Protein AF-A0A6M3M5X4-F1 (afdb_monomer_lite)

Radius of gyration: 23.19 Å; chains: 1; bounding box: 41×32×64 Å

Secondary structure (DSSP, 8-state):
--HHHHHHHHHT-GGGTT---PEETTEEEEESSHHHHHHHHHHHHHHS-----PPPPSEEEEE-GGGT--EEEE-HHHHHH---TT-EEEEE--HHHHHHTTPPPP-

Sequence (107 aa):
MSSDKMREEFENSPRFKGMDFARAPGHPDYYESPYANGAWDGWKASRESLVIELPEPYAVVGDYAACGGGRSVWDVEYAAKITDRMCEKIAVYDRACLEAAGVKVAQ

Organism: NCBI:txid1070528

pLDDT: mean 88.85, std 8.03, range [48.91, 96.75]

InterPro domains:
  IPR058601 Phage PhiTE, phiTE_015-like [PF26207] (6-105)

Structure (mmCIF, N/CA/C/O backbone):
data_AF-A0A6M3M5X4-F1
#
_entry.id   AF-A0A6M3M5X4-F1
#
loop_
_atom_site.group_PDB
_atom_site.id
_atom_site.type_symbol
_atom_site.label_atom_id
_atom_site.label_alt_id
_atom_site.label_comp_id
_atom_site.label_asym_id
_atom_site.label_entity_id
_atom_site.label_seq_id
_atom_site.pdbx_PDB_ins_code
_atom_site.Cartn_x
_atom_site.Cartn_y
_atom_site.Cartn_z
_atom_site.occupancy
_atom_site.B_iso_or_equiv
_atom_site.auth_seq_id
_atom_site.auth_comp_id
_atom_site.auth_asym_id
_atom_site.auth_atom_id
_atom_site.pdbx_PDB_model_num
ATOM 1 N N . MET A 1 1 ? -4.206 2.648 -15.182 1.00 48.91 1 MET A N 1
ATOM 2 C CA . MET A 1 1 ? -3.419 3.548 -16.058 1.00 48.91 1 MET A CA 1
ATOM 3 C C . MET A 1 1 ? -3.302 2.875 -17.416 1.00 48.91 1 MET A C 1
ATOM 5 O O . MET A 1 1 ? -3.128 1.665 -17.421 1.00 48.91 1 MET A O 1
ATOM 9 N N . SER A 1 2 ? -3.442 3.597 -18.534 1.00 60.28 2 SER A N 1
ATOM 10 C CA . SER A 1 2 ? -3.144 3.005 -19.851 1.00 60.28 2 SER A CA 1
ATOM 11 C C . SER A 1 2 ? -1.687 2.522 -19.867 1.00 60.28 2 SER A C 1
ATOM 13 O O . SER A 1 2 ? -0.829 3.219 -19.317 1.00 60.28 2 SER A O 1
ATOM 15 N N . SER A 1 3 ? -1.423 1.355 -20.465 1.00 66.06 3 SER A N 1
ATOM 16 C CA . SER A 1 3 ? -0.079 0.775 -20.662 1.00 66.06 3 SER A CA 1
ATOM 17 C C . SER A 1 3 ? 0.934 1.832 -21.121 1.00 66.06 3 SER A C 1
ATOM 19 O O . SER A 1 3 ? 2.041 1.920 -20.588 1.00 66.06 3 SER A O 1
ATOM 21 N N . ASP A 1 4 ? 0.500 2.707 -22.026 1.00 79.25 4 ASP A N 1
ATOM 22 C CA . ASP A 1 4 ? 1.347 3.709 -22.673 1.00 79.25 4 ASP A CA 1
ATOM 23 C C . ASP A 1 4 ? 1.830 4.787 -21.702 1.00 79.25 4 ASP A C 1
ATOM 25 O O . ASP A 1 4 ? 2.986 5.194 -21.753 1.00 79.25 4 ASP A O 1
ATOM 29 N N . LYS A 1 5 ? 0.993 5.178 -20.734 1.00 84.94 5 LYS A N 1
ATOM 30 C CA . LYS A 1 5 ? 1.369 6.176 -19.724 1.00 84.94 5 LYS A CA 1
ATOM 31 C C . LYS A 1 5 ? 2.390 5.619 -18.729 1.00 84.94 5 LYS A C 1
ATOM 33 O O . LYS A 1 5 ? 3.333 6.301 -18.348 1.00 84.94 5 LYS A O 1
ATOM 38 N N . MET A 1 6 ? 2.227 4.362 -18.310 1.00 87.94 6 MET A N 1
ATOM 39 C CA . MET A 1 6 ? 3.185 3.709 -17.405 1.00 87.94 6 MET A CA 1
ATOM 40 C C . MET A 1 6 ? 4.560 3.544 -18.065 1.00 87.94 6 MET A C 1
ATOM 42 O O . MET A 1 6 ? 5.594 3.639 -17.400 1.00 87.94 6 MET A O 1
ATOM 46 N N . ARG A 1 7 ? 4.546 3.286 -19.371 1.00 90.62 7 ARG A N 1
ATOM 47 C CA . ARG A 1 7 ? 5.720 3.115 -20.218 1.00 90.62 7 ARG A CA 1
ATOM 48 C C . ARG A 1 7 ? 6.436 4.439 -20.475 1.00 90.62 7 ARG A C 1
ATOM 50 O O . ARG A 1 7 ? 7.646 4.503 -20.307 1.00 90.62 7 ARG A O 1
ATOM 57 N N . GLU A 1 8 ? 5.698 5.510 -20.742 1.00 92.06 8 GLU A N 1
ATOM 58 C CA . GLU A 1 8 ? 6.247 6.867 -20.826 1.00 92.06 8 GLU A CA 1
ATOM 59 C C . GLU A 1 8 ? 6.932 7.296 -19.514 1.00 92.06 8 GLU A C 1
ATOM 61 O O . GLU A 1 8 ? 8.032 7.850 -19.527 1.00 92.06 8 GLU A O 1
ATOM 66 N N . GLU A 1 9 ? 6.329 7.001 -18.357 1.00 92.69 9 GLU A N 1
ATOM 67 C CA . GLU A 1 9 ? 6.939 7.292 -17.051 1.00 92.69 9 GLU A CA 1
ATOM 68 C C . GLU A 1 9 ? 8.220 6.480 -16.798 1.00 92.69 9 GLU A C 1
ATOM 70 O O . GLU A 1 9 ? 9.137 6.965 -16.133 1.00 92.69 9 GLU A O 1
ATOM 75 N N . PHE A 1 10 ? 8.284 5.244 -17.302 1.00 93.25 10 PHE A N 1
ATOM 76 C CA . PHE A 1 10 ? 9.484 4.411 -17.231 1.00 93.25 10 PHE A CA 1
ATOM 77 C C . PHE A 1 10 ? 10.631 5.020 -18.042 1.00 93.25 10 PHE A C 1
ATOM 79 O O . PHE A 1 10 ? 11.725 5.196 -17.510 1.00 93.25 10 PHE A O 1
ATOM 86 N N . GLU A 1 11 ? 10.366 5.39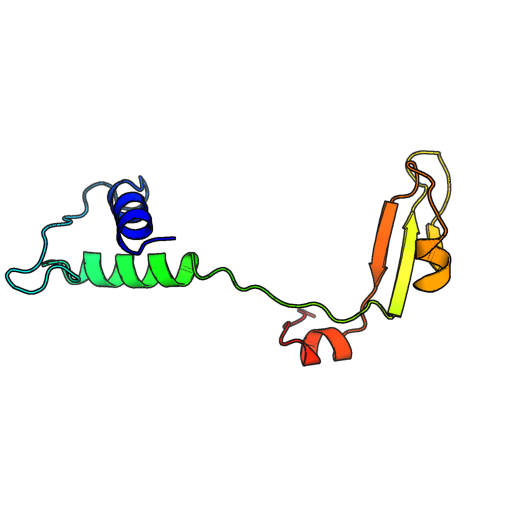2 -19.293 1.00 93.38 11 GLU A N 1
ATOM 87 C CA . GLU A 1 11 ? 11.374 5.914 -20.227 1.00 93.38 11 GLU A CA 1
ATOM 88 C C . GLU A 1 11 ? 11.917 7.281 -19.809 1.00 93.38 11 GLU A C 1
ATOM 90 O O . GLU A 1 11 ? 13.099 7.570 -19.986 1.00 93.38 11 GLU A O 1
ATOM 95 N N . ASN A 1 12 ? 11.075 8.107 -19.188 1.00 93.94 12 ASN A N 1
ATOM 96 C CA . ASN A 1 12 ? 11.471 9.419 -18.677 1.00 93.94 12 ASN A CA 1
ATOM 97 C C . ASN A 1 12 ? 12.039 9.375 -17.248 1.00 93.94 12 ASN A C 1
ATOM 99 O O . ASN A 1 12 ? 12.400 10.411 -16.683 1.00 93.94 12 ASN A O 1
ATOM 103 N N . SER A 1 13 ? 12.120 8.195 -16.628 1.00 92.38 13 SER A N 1
ATOM 104 C CA . SER A 1 13 ? 12.602 8.062 -15.257 1.00 92.38 13 SER A CA 1
ATOM 105 C C . SER A 1 13 ? 14.102 8.373 -15.161 1.00 92.38 13 SER A C 1
ATOM 107 O O . SER A 1 13 ? 14.916 7.740 -15.840 1.00 92.38 13 SER A O 1
ATOM 109 N N . PRO A 1 14 ? 14.534 9.247 -14.232 1.00 92.94 14 PRO A N 1
ATOM 110 C CA . PRO A 1 14 ? 15.956 9.528 -14.026 1.00 92.94 14 PRO A CA 1
ATOM 111 C C . PRO A 1 14 ? 16.746 8.299 -13.544 1.00 92.94 14 PRO A C 1
ATOM 113 O O . PRO A 1 14 ? 17.972 8.295 -13.631 1.00 92.94 14 PRO A O 1
ATOM 116 N N . ARG A 1 15 ? 16.063 7.248 -13.059 1.00 88.56 15 ARG A N 1
ATOM 117 C CA . ARG A 1 15 ? 16.681 5.986 -12.616 1.00 88.56 15 ARG A CA 1
ATOM 118 C C . ARG A 1 15 ? 17.302 5.185 -13.760 1.00 88.56 15 ARG A C 1
ATOM 120 O O . ARG A 1 15 ? 18.218 4.412 -13.511 1.00 88.56 15 ARG A O 1
ATOM 127 N N . PHE A 1 16 ? 16.818 5.374 -14.986 1.00 91.19 16 PHE A N 1
ATOM 128 C CA . PHE A 1 16 ? 17.261 4.636 -16.173 1.00 91.19 16 PHE A CA 1
ATOM 129 C C . PHE A 1 16 ? 17.966 5.553 -17.183 1.00 91.19 16 PHE A C 1
ATOM 131 O O . PHE A 1 16 ? 18.000 5.280 -18.380 1.00 91.19 16 PHE A O 1
ATOM 138 N N . LYS A 1 17 ? 18.539 6.667 -16.707 1.00 88.75 17 LYS A N 1
ATOM 139 C CA . LYS A 1 17 ? 19.229 7.645 -17.553 1.00 88.75 17 LYS A CA 1
ATOM 140 C C . LYS A 1 17 ? 20.354 6.983 -18.358 1.00 88.75 17 LYS A C 1
ATOM 142 O O . LYS A 1 17 ? 21.237 6.350 -17.787 1.00 88.75 17 LYS A O 1
ATOM 147 N N . GLY A 1 18 ? 20.349 7.202 -19.673 1.00 88.38 18 GLY A N 1
ATOM 148 C CA . GLY A 1 18 ? 21.346 6.646 -20.595 1.00 88.38 18 GLY A CA 1
ATOM 149 C C . GLY A 1 18 ? 21.041 5.224 -21.074 1.00 88.38 18 GLY A C 1
ATOM 150 O O . GLY A 1 18 ? 21.846 4.658 -21.808 1.00 88.38 18 GLY A O 1
ATOM 151 N N . MET A 1 19 ? 19.901 4.652 -20.680 1.00 91.62 19 MET A N 1
ATOM 152 C CA . MET A 1 19 ? 19.388 3.414 -21.256 1.00 91.62 19 MET A CA 1
ATOM 153 C C . MET A 1 19 ? 18.842 3.666 -22.665 1.00 91.62 19 MET A C 1
ATOM 155 O O . MET A 1 19 ? 18.238 4.706 -22.926 1.00 91.62 19 MET A O 1
ATOM 159 N N . ASP A 1 20 ? 19.056 2.705 -23.561 1.00 91.44 20 ASP A N 1
ATOM 160 C CA . ASP A 1 20 ? 18.456 2.714 -24.891 1.00 91.44 20 ASP A CA 1
ATOM 161 C C . ASP A 1 20 ? 17.042 2.120 -24.838 1.00 91.44 20 ASP A C 1
ATOM 163 O O . ASP A 1 20 ? 16.850 0.971 -24.428 1.00 91.44 20 ASP A O 1
ATOM 167 N N . PHE A 1 21 ? 16.065 2.924 -25.251 1.00 92.94 21 PHE A N 1
ATOM 168 C CA . PHE A 1 21 ? 14.648 2.576 -25.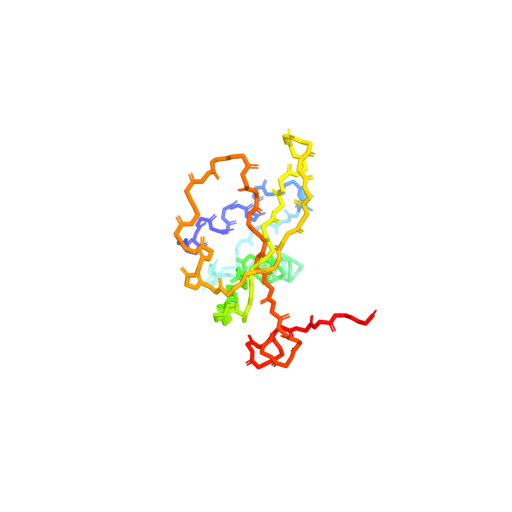297 1.00 92.94 21 PHE A CA 1
ATOM 169 C C . PHE A 1 21 ? 14.146 2.326 -26.730 1.00 92.94 21 PHE A C 1
ATOM 171 O O . PHE A 1 21 ? 12.938 2.365 -26.973 1.00 92.94 21 PHE A O 1
ATOM 178 N N . ALA A 1 22 ? 15.044 2.046 -27.684 1.00 93.50 22 ALA A N 1
ATOM 179 C CA . ALA A 1 22 ? 14.672 1.628 -29.032 1.00 93.50 22 ALA A CA 1
ATOM 180 C C . ALA A 1 22 ? 13.712 0.424 -29.010 1.00 93.50 22 ALA A C 1
ATOM 182 O O . ALA A 1 22 ? 13.899 -0.550 -28.271 1.00 93.50 22 ALA A O 1
ATOM 183 N N . ARG A 1 23 ? 12.650 0.506 -29.819 1.00 91.38 23 ARG A N 1
ATOM 184 C CA . ARG A 1 23 ? 11.606 -0.521 -29.930 1.00 91.38 23 ARG A CA 1
ATOM 185 C C . ARG A 1 23 ? 12.005 -1.604 -30.909 1.00 91.38 23 ARG A C 1
ATOM 187 O O . ARG A 1 23 ? 12.483 -1.294 -31.993 1.00 91.38 23 ARG A O 1
ATOM 194 N N . ALA A 1 24 ? 11.723 -2.854 -30.554 1.00 90.50 24 ALA A N 1
ATOM 195 C CA . ALA A 1 24 ? 11.983 -3.975 -31.439 1.00 90.50 24 ALA A CA 1
ATOM 196 C C . ALA A 1 24 ? 11.140 -3.861 -32.729 1.00 90.50 24 ALA A C 1
ATOM 198 O O . ALA A 1 24 ? 9.914 -3.686 -32.652 1.00 90.50 24 ALA A O 1
ATOM 199 N N . PRO A 1 25 ? 11.750 -3.990 -33.922 1.00 90.12 25 PRO A N 1
ATOM 200 C CA . PRO A 1 25 ? 11.018 -3.981 -35.182 1.00 90.12 25 PRO A CA 1
ATOM 201 C C . PRO A 1 25 ? 9.959 -5.088 -35.208 1.00 90.12 25 PRO A C 1
ATOM 203 O O . PRO A 1 25 ? 10.256 -6.254 -34.962 1.00 90.12 25 PRO A O 1
ATOM 206 N N . GLY A 1 26 ? 8.706 -4.725 -35.487 1.00 88.94 26 GLY A N 1
ATOM 207 C CA . GLY A 1 26 ? 7.580 -5.669 -35.520 1.00 88.94 26 GLY A CA 1
ATOM 208 C C . GLY A 1 26 ? 7.039 -6.098 -34.148 1.00 88.94 26 GLY A C 1
ATOM 209 O O . GLY A 1 26 ? 6.023 -6.786 -34.099 1.00 88.94 26 GLY A O 1
ATOM 210 N N . HIS A 1 27 ? 7.654 -5.655 -33.046 1.00 86.94 27 HIS A N 1
ATOM 211 C CA . HIS A 1 27 ? 7.269 -6.004 -31.677 1.00 86.94 27 HIS A CA 1
ATOM 212 C C . HIS A 1 27 ? 7.304 -4.765 -30.759 1.00 86.94 27 HIS A C 1
ATOM 214 O O . HIS A 1 27 ? 8.157 -4.675 -29.876 1.00 86.94 27 HIS A O 1
ATOM 220 N N . PRO A 1 28 ? 6.379 -3.799 -30.936 1.00 84.50 28 PRO A N 1
ATOM 221 C CA . PRO A 1 28 ? 6.423 -2.497 -30.254 1.00 84.50 28 PRO A CA 1
ATOM 222 C C . PRO A 1 28 ? 6.330 -2.585 -28.721 1.00 84.50 28 PRO A C 1
ATOM 224 O O . PRO A 1 28 ? 6.795 -1.687 -28.016 1.00 84.50 28 PRO A O 1
ATOM 227 N N . ASP A 1 29 ? 5.790 -3.682 -28.188 1.00 87.44 29 ASP A N 1
ATOM 228 C CA . ASP A 1 29 ? 5.719 -3.928 -26.746 1.00 87.44 29 ASP A CA 1
ATOM 229 C C . ASP A 1 29 ? 7.082 -4.210 -26.099 1.00 87.44 29 ASP A C 1
ATOM 231 O O . ASP A 1 29 ? 7.219 -4.078 -24.875 1.00 87.44 29 ASP A O 1
ATOM 235 N N . TYR A 1 30 ? 8.088 -4.542 -26.909 1.00 90.69 30 TYR A N 1
ATOM 236 C CA . TYR A 1 30 ? 9.427 -4.910 -26.476 1.00 90.69 30 TYR A CA 1
ATOM 237 C C . TYR A 1 30 ? 10.462 -3.875 -26.912 1.00 90.69 30 TYR A C 1
ATOM 239 O O . TYR A 1 30 ? 10.336 -3.196 -27.935 1.00 90.69 30 TYR A O 1
ATOM 247 N N . TYR A 1 31 ? 11.513 -3.773 -26.113 1.00 94.44 31 TYR A N 1
ATOM 248 C CA . TYR A 1 31 ? 12.721 -3.040 -26.456 1.00 94.44 31 TYR A CA 1
ATOM 249 C C . TYR A 1 31 ? 13.688 -3.941 -27.228 1.00 94.44 31 TYR A C 1
ATOM 251 O O . TYR A 1 31 ? 13.690 -5.159 -27.033 1.00 94.44 31 TYR A O 1
ATOM 259 N N . GLU A 1 32 ? 14.537 -3.353 -28.069 1.00 94.38 32 GLU A N 1
ATOM 260 C CA . GLU A 1 32 ? 15.642 -4.080 -28.713 1.00 94.38 32 GLU A CA 1
ATOM 261 C C . GLU A 1 32 ? 16.648 -4.586 -27.675 1.00 94.38 32 GLU A C 1
ATOM 263 O O . GLU A 1 32 ? 17.159 -5.701 -27.770 1.00 94.38 32 GLU A O 1
ATOM 268 N N . SER A 1 33 ? 16.899 -3.776 -26.644 1.00 92.81 33 SER A N 1
ATOM 269 C CA . SER A 1 33 ? 17.811 -4.112 -25.558 1.00 92.81 33 SER A CA 1
ATOM 270 C C . SER A 1 33 ? 17.161 -5.076 -24.553 1.00 92.81 33 SER A C 1
ATOM 272 O O . SER A 1 33 ? 16.171 -4.718 -23.903 1.00 92.81 33 SER A O 1
ATOM 274 N N . PRO A 1 34 ? 17.747 -6.267 -24.308 1.00 91.12 34 PRO A N 1
ATOM 275 C CA . PRO A 1 34 ? 17.294 -7.163 -23.242 1.00 91.12 34 PRO A CA 1
ATOM 276 C C . PRO A 1 34 ? 17.346 -6.514 -21.851 1.00 91.12 34 PRO A C 1
ATOM 278 O O . PRO A 1 34 ? 16.498 -6.797 -21.006 1.00 91.12 34 PRO A O 1
ATOM 281 N N . TYR A 1 35 ? 18.298 -5.601 -21.621 1.00 91.06 35 TYR A N 1
ATOM 282 C CA . TYR A 1 35 ? 18.410 -4.858 -20.363 1.00 91.06 35 TYR A CA 1
ATOM 283 C C . TYR A 1 35 ? 17.219 -3.919 -20.144 1.00 91.06 35 TYR A C 1
ATOM 285 O O . TYR A 1 35 ? 16.701 -3.845 -19.030 1.00 91.06 35 TYR A O 1
ATOM 293 N N . ALA A 1 36 ? 16.755 -3.242 -21.200 1.00 94.25 36 ALA A N 1
ATOM 294 C CA . ALA A 1 36 ? 15.582 -2.375 -21.124 1.00 94.25 36 ALA A CA 1
ATOM 295 C C . ALA A 1 36 ? 14.298 -3.178 -20.868 1.00 94.25 36 ALA A C 1
ATOM 297 O O . ALA A 1 36 ? 13.468 -2.756 -20.065 1.00 94.25 36 ALA A O 1
ATOM 298 N N . ASN A 1 37 ? 14.170 -4.372 -21.460 1.00 94.75 37 ASN A N 1
ATOM 299 C CA . ASN A 1 37 ? 13.057 -5.282 -21.167 1.00 94.75 37 ASN A CA 1
ATOM 300 C C . ASN A 1 37 ? 13.050 -5.735 -19.696 1.00 94.75 37 ASN A C 1
ATOM 302 O O . ASN A 1 37 ? 12.018 -5.637 -19.039 1.00 94.75 37 ASN A O 1
ATOM 306 N N . GLY A 1 38 ? 14.199 -6.139 -19.143 1.00 93.75 38 GLY A N 1
ATOM 307 C CA . GLY A 1 38 ? 14.286 -6.524 -17.729 1.00 93.75 38 GLY A CA 1
ATOM 308 C C . GLY A 1 38 ? 13.982 -5.368 -16.767 1.00 93.75 38 GLY A C 1
ATOM 309 O O . GLY A 1 38 ? 13.262 -5.541 -15.783 1.00 93.75 38 GLY A O 1
ATOM 310 N N . ALA A 1 39 ? 14.481 -4.164 -17.064 1.00 94.06 39 ALA A N 1
ATOM 311 C CA . ALA A 1 39 ? 14.172 -2.966 -16.285 1.00 94.06 39 ALA A CA 1
ATOM 312 C C . ALA A 1 39 ? 12.684 -2.587 -16.373 1.00 94.06 39 ALA A C 1
ATOM 314 O O . ALA A 1 39 ? 12.094 -2.186 -15.369 1.00 94.06 39 ALA A O 1
ATOM 315 N N . TRP A 1 40 ? 12.065 -2.765 -17.542 1.00 93.81 40 TRP A N 1
ATOM 316 C CA . TRP A 1 40 ? 10.634 -2.561 -17.747 1.00 93.81 40 TRP A CA 1
ATOM 317 C C . TRP A 1 40 ? 9.787 -3.557 -16.951 1.00 93.81 40 TRP A C 1
ATOM 319 O O . TRP A 1 40 ? 8.811 -3.159 -16.315 1.00 93.81 40 TRP A O 1
ATOM 329 N N . ASP A 1 41 ? 10.174 -4.831 -16.917 1.00 92.44 41 ASP A N 1
ATOM 330 C CA . ASP A 1 41 ? 9.497 -5.847 -16.108 1.00 92.44 41 ASP A CA 1
ATOM 331 C C . ASP A 1 41 ? 9.581 -5.534 -14.611 1.00 92.44 41 ASP A C 1
ATOM 333 O O . ASP A 1 41 ? 8.560 -5.546 -13.920 1.00 92.44 41 ASP A O 1
ATOM 337 N N . GLY A 1 42 ? 10.763 -5.148 -14.122 1.00 90.12 42 GLY A N 1
ATOM 338 C CA . GLY A 1 42 ? 10.934 -4.697 -12.740 1.00 90.12 42 GLY A CA 1
ATOM 339 C C . GLY A 1 42 ? 10.142 -3.425 -12.423 1.00 90.12 42 GLY A C 1
ATOM 340 O O . GLY A 1 42 ? 9.559 -3.306 -11.345 1.00 90.12 42 GLY A O 1
ATOM 341 N N . TRP A 1 43 ? 10.069 -2.481 -13.364 1.00 90.94 43 TRP A N 1
ATOM 342 C CA . TRP A 1 43 ? 9.278 -1.262 -13.211 1.00 90.94 43 TRP A CA 1
ATOM 343 C C . TRP A 1 43 ? 7.783 -1.555 -13.106 1.00 90.94 43 TRP A C 1
ATOM 345 O O . TRP A 1 43 ? 7.139 -1.043 -12.188 1.00 90.94 43 TRP A O 1
ATOM 355 N N . LYS A 1 44 ? 7.248 -2.407 -13.992 1.00 89.62 44 LYS A N 1
ATOM 356 C CA . LYS A 1 44 ? 5.859 -2.878 -13.921 1.00 89.62 44 LYS A CA 1
ATOM 357 C C . LYS A 1 44 ? 5.583 -3.525 -12.567 1.00 89.62 44 LYS A C 1
ATOM 359 O O . LYS A 1 44 ? 4.701 -3.054 -11.860 1.00 89.62 44 LYS A O 1
ATOM 364 N N . ALA A 1 45 ? 6.399 -4.501 -12.162 1.00 86.94 45 ALA A N 1
ATOM 365 C CA . ALA A 1 45 ? 6.245 -5.195 -10.883 1.00 86.94 45 ALA A CA 1
ATOM 366 C C . ALA A 1 45 ? 6.302 -4.237 -9.679 1.00 86.94 45 ALA A C 1
ATOM 368 O O . ALA A 1 45 ? 5.543 -4.379 -8.729 1.00 86.94 45 ALA A O 1
ATOM 369 N N . SER A 1 46 ? 7.156 -3.208 -9.724 1.00 83.88 46 SER A N 1
ATOM 370 C CA . SER A 1 46 ? 7.251 -2.211 -8.646 1.00 83.88 46 SER A CA 1
ATOM 371 C C . SER A 1 46 ? 6.015 -1.313 -8.512 1.00 83.88 46 SER A C 1
ATOM 373 O O . SER A 1 46 ? 5.812 -0.689 -7.472 1.00 83.88 46 SER A O 1
ATOM 375 N N . ARG A 1 47 ? 5.223 -1.202 -9.583 1.00 81.25 47 ARG A N 1
ATOM 376 C CA . ARG A 1 47 ? 4.049 -0.327 -9.689 1.00 81.25 47 ARG A CA 1
ATOM 377 C C . ARG A 1 47 ? 2.735 -1.085 -9.739 1.00 81.25 47 ARG A C 1
ATOM 379 O O . ARG A 1 47 ? 1.680 -0.451 -9.760 1.00 81.25 47 ARG A O 1
ATOM 386 N N . GLU A 1 48 ? 2.784 -2.408 -9.718 1.00 80.62 48 GLU A N 1
ATOM 387 C CA . GLU A 1 48 ? 1.661 -3.205 -9.261 1.00 80.62 48 GLU A CA 1
ATOM 388 C C . GLU A 1 48 ? 1.442 -2.852 -7.788 1.00 80.62 48 GLU A C 1
ATOM 390 O O . GLU A 1 48 ? 2.142 -3.309 -6.887 1.00 80.62 48 GLU A O 1
ATOM 395 N N . SER A 1 49 ? 0.512 -1.927 -7.546 1.00 66.06 49 SER A N 1
ATOM 396 C CA . SER A 1 49 ? 0.093 -1.583 -6.198 1.00 66.06 49 SER A CA 1
ATOM 397 C C . SER A 1 49 ? -0.516 -2.831 -5.575 1.00 66.06 49 SER A C 1
ATOM 399 O O . SER A 1 49 ? -1.604 -3.251 -5.978 1.00 66.06 49 SER A O 1
ATOM 401 N N . LEU A 1 50 ? 0.170 -3.414 -4.595 1.00 68.44 50 LEU A N 1
ATOM 402 C CA . LEU A 1 50 ? -0.451 -4.399 -3.730 1.00 68.44 50 LEU A CA 1
ATOM 403 C C . LEU A 1 50 ? -1.516 -3.669 -2.907 1.00 68.44 50 LEU A C 1
ATOM 405 O O . LEU A 1 50 ? -1.200 -2.930 -1.975 1.00 68.44 50 LEU A O 1
ATOM 409 N N . VAL A 1 51 ? -2.776 -3.845 -3.288 1.00 75.06 51 VAL A N 1
ATOM 410 C CA . VAL A 1 51 ? -3.912 -3.452 -2.459 1.00 75.06 51 VAL A CA 1
ATOM 411 C C . VAL A 1 51 ? -4.224 -4.644 -1.569 1.00 75.06 51 VAL A C 1
ATOM 413 O O . VAL A 1 51 ? -4.610 -5.700 -2.064 1.00 75.06 51 VAL A O 1
ATOM 416 N N . ILE A 1 52 ? -4.008 -4.480 -0.266 1.00 76.06 52 ILE A N 1
ATOM 417 C CA . ILE A 1 52 ? -4.466 -5.430 0.746 1.00 76.06 52 ILE A CA 1
ATOM 418 C C . ILE A 1 52 ? -5.765 -4.904 1.347 1.00 76.06 52 ILE A C 1
ATOM 420 O O . ILE A 1 52 ? -5.823 -3.773 1.831 1.00 76.06 52 ILE A O 1
ATOM 424 N N . GLU A 1 53 ? -6.809 -5.722 1.307 1.00 84.06 53 GLU A N 1
ATOM 425 C CA . GLU A 1 53 ? -8.014 -5.473 2.090 1.00 84.06 53 GLU A CA 1
ATOM 426 C C . GLU A 1 53 ? -7.745 -5.955 3.512 1.00 84.06 53 GLU A C 1
ATOM 428 O O . GLU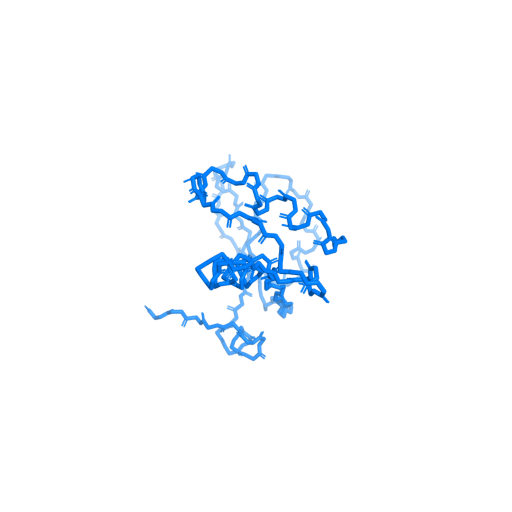 A 1 53 ? -7.510 -7.140 3.749 1.00 84.06 53 GLU A O 1
ATOM 433 N N . LEU A 1 54 ? -7.709 -5.016 4.458 1.00 87.44 54 LEU A N 1
ATOM 434 C CA . LEU A 1 54 ? -7.598 -5.367 5.867 1.00 87.44 54 LEU A CA 1
ATOM 435 C C . LEU A 1 54 ? -8.957 -5.870 6.377 1.00 87.44 54 LEU A C 1
ATOM 437 O O . LEU A 1 54 ? -9.992 -5.354 5.946 1.00 87.44 54 LEU A O 1
ATOM 441 N N . PRO A 1 55 ? -8.969 -6.853 7.294 1.00 89.00 55 PRO A N 1
ATOM 442 C CA . PRO A 1 55 ? -10.197 -7.294 7.946 1.00 89.00 55 PRO A CA 1
ATOM 443 C C . PRO A 1 55 ? -10.783 -6.167 8.808 1.00 89.00 55 PRO A C 1
ATOM 445 O O . PRO A 1 55 ? -10.146 -5.138 9.023 1.00 89.00 55 PRO A O 1
ATOM 448 N N . GLU A 1 56 ? -11.990 -6.355 9.341 1.00 90.75 56 GLU A N 1
ATOM 449 C CA . GLU A 1 56 ? -12.504 -5.441 10.363 1.00 90.75 56 GLU A CA 1
ATOM 450 C C . GLU A 1 56 ? -11.602 -5.508 11.614 1.00 90.75 56 GLU A C 1
ATOM 452 O O . GLU A 1 56 ? -11.232 -6.608 12.040 1.00 90.75 56 GLU A O 1
ATOM 457 N N . PRO A 1 57 ? -11.189 -4.367 12.196 1.00 94.25 57 PRO A N 1
ATOM 458 C CA . PRO A 1 57 ? -10.393 -4.386 13.417 1.00 94.25 57 PRO A CA 1
ATOM 459 C C . PRO A 1 57 ? -11.192 -4.992 14.570 1.00 94.25 57 PRO A C 1
ATOM 461 O O . PRO A 1 57 ? -12.390 -4.766 14.684 1.00 94.25 57 PRO A O 1
ATOM 464 N N . TYR A 1 58 ? -10.535 -5.714 15.476 1.00 92.56 58 TYR A N 1
ATOM 465 C CA . TYR A 1 58 ? -11.231 -6.254 16.652 1.00 92.56 58 TYR A CA 1
ATOM 466 C C . TYR A 1 58 ? -11.401 -5.199 17.757 1.00 92.56 58 TYR A C 1
ATOM 468 O O . TYR A 1 58 ? -12.248 -5.344 18.639 1.00 92.56 58 TYR A O 1
ATOM 476 N N . ALA A 1 59 ? -10.573 -4.150 17.736 1.00 95.38 59 ALA A N 1
ATOM 477 C CA . ALA A 1 59 ? -10.612 -3.042 18.681 1.00 95.38 59 ALA A CA 1
ATOM 478 C C . ALA A 1 59 ? -10.019 -1.768 18.067 1.00 95.38 59 ALA A C 1
ATOM 480 O O . ALA A 1 59 ? -9.349 -1.788 17.033 1.00 95.38 59 ALA A O 1
ATOM 481 N N . VAL A 1 60 ? -10.231 -0.647 18.746 1.00 96.75 60 VAL A N 1
ATOM 482 C CA . VAL A 1 60 ? -9.656 0.651 18.401 1.00 96.75 60 VAL A CA 1
ATOM 483 C C . VAL A 1 60 ? -9.024 1.257 19.646 1.00 96.75 60 VAL A C 1
ATOM 485 O O . VAL A 1 60 ? -9.646 1.314 20.705 1.00 96.75 60 VAL A O 1
ATOM 488 N N . VAL A 1 61 ? -7.790 1.738 19.522 1.00 96.31 61 VAL A N 1
ATOM 489 C CA . VAL A 1 61 ? -7.172 2.591 20.538 1.00 96.31 61 VAL A CA 1
ATOM 490 C C . VAL A 1 61 ? -7.541 4.035 20.232 1.00 96.31 61 VAL A C 1
ATOM 492 O O . VAL A 1 61 ? -7.191 4.553 19.173 1.00 96.31 61 VAL A O 1
ATOM 495 N N . GLY A 1 62 ? -8.242 4.676 21.160 1.00 95.62 62 GLY A N 1
ATOM 496 C CA . GLY A 1 62 ? -8.387 6.124 21.191 1.00 95.62 62 GLY A CA 1
ATOM 497 C C . GLY A 1 62 ? -7.210 6.752 21.925 1.00 95.62 62 GLY A C 1
ATOM 498 O O . GLY A 1 62 ? -7.000 6.460 23.105 1.00 95.62 62 GLY A O 1
ATOM 499 N N . ASP A 1 63 ? -6.455 7.606 21.241 1.00 95.12 63 ASP A N 1
ATOM 500 C CA . ASP A 1 63 ? -5.334 8.356 21.803 1.00 95.12 63 ASP A CA 1
ATOM 501 C C . ASP A 1 63 ? -5.683 9.850 21.888 1.00 95.12 63 ASP A C 1
ATOM 503 O O . ASP A 1 63 ? -5.996 10.497 20.888 1.00 95.12 63 ASP A O 1
ATOM 507 N N . TYR A 1 64 ? -5.650 10.387 23.109 1.00 92.06 64 TYR A N 1
ATOM 508 C CA . TYR A 1 64 ? -5.899 11.796 23.421 1.00 92.06 64 TYR A CA 1
ATOM 509 C C . TYR A 1 64 ? -4.619 12.544 23.829 1.00 92.06 64 TYR A C 1
ATOM 511 O O . TYR A 1 64 ? -4.688 13.605 24.459 1.00 92.06 64 TYR A O 1
ATOM 519 N N . ALA A 1 65 ? -3.435 12.025 23.488 1.00 87.94 65 ALA A N 1
ATOM 520 C CA . ALA A 1 65 ? -2.157 12.638 23.854 1.00 87.94 65 ALA A CA 1
ATOM 521 C C . ALA A 1 65 ? -2.058 14.119 23.441 1.00 87.94 65 ALA A C 1
ATOM 523 O O . ALA A 1 65 ? -1.493 14.928 24.179 1.00 87.94 65 ALA A O 1
ATOM 524 N N . ALA A 1 66 ? -2.670 14.505 22.314 1.00 84.62 66 ALA A N 1
ATOM 525 C CA . ALA A 1 66 ? -2.672 15.882 21.814 1.00 84.62 66 ALA A CA 1
ATOM 526 C C . ALA A 1 66 ? -3.331 16.902 22.766 1.00 84.62 66 ALA A C 1
ATOM 528 O O . ALA A 1 66 ? -3.012 18.088 22.703 1.00 84.62 66 ALA A O 1
ATOM 529 N N . CYS A 1 67 ? -4.227 16.466 23.657 1.00 84.69 67 CYS A N 1
ATOM 530 C CA . CYS A 1 67 ? -4.883 17.323 24.648 1.00 84.69 67 CYS A CA 1
ATOM 531 C C . CYS A 1 67 ? -4.505 16.972 26.098 1.00 84.69 67 CYS A C 1
ATOM 533 O O . CYS A 1 67 ? -5.221 17.342 27.026 1.00 84.69 67 CYS A O 1
ATOM 535 N N . GLY A 1 68 ? -3.395 16.252 26.306 1.00 82.94 68 GLY A N 1
ATOM 536 C CA . GLY A 1 68 ? -2.943 15.823 27.635 1.00 82.94 68 GLY A CA 1
ATOM 537 C C . GLY A 1 68 ? -3.762 14.675 28.238 1.00 82.94 68 GLY A C 1
ATOM 538 O O . GLY A 1 68 ? -3.644 14.402 29.431 1.00 82.94 68 GLY A O 1
ATOM 539 N N . GLY A 1 69 ? -4.599 14.019 27.428 1.00 87.75 69 GLY A N 1
ATOM 540 C CA . GLY A 1 69 ? -5.328 12.818 27.815 1.00 87.75 69 GLY A CA 1
ATOM 541 C C . GLY A 1 69 ? -4.471 11.552 27.729 1.00 87.75 69 GLY A C 1
ATOM 542 O O . GLY A 1 69 ? -3.300 11.582 27.350 1.00 87.75 69 GLY A O 1
ATOM 543 N N . GLY A 1 70 ? -5.075 10.423 28.098 1.00 91.19 70 GLY A N 1
ATOM 544 C CA . GLY A 1 70 ? -4.460 9.099 28.003 1.00 91.19 70 GLY A CA 1
ATOM 545 C C . GLY A 1 70 ? -4.923 8.301 26.783 1.00 91.19 70 GLY A C 1
ATOM 546 O O . GLY A 1 70 ? -5.607 8.810 25.896 1.00 91.19 70 GLY A O 1
ATOM 547 N N . ARG A 1 71 ? -4.577 7.010 26.787 1.00 94.50 71 ARG A N 1
ATOM 548 C CA . ARG A 1 71 ? -5.056 6.022 25.813 1.00 94.50 71 ARG A CA 1
ATOM 549 C C . ARG A 1 71 ? -6.189 5.197 26.397 1.00 94.50 71 ARG A C 1
ATOM 551 O O . ARG A 1 71 ? -6.168 4.858 27.578 1.00 94.50 71 ARG A O 1
ATOM 558 N N . SER A 1 72 ? -7.162 4.854 25.569 1.00 93.31 72 SER A N 1
ATOM 559 C CA . SER A 1 72 ? -8.262 3.953 25.920 1.00 93.31 72 SER A CA 1
ATOM 560 C C . SER A 1 72 ? -8.499 2.954 24.797 1.00 93.31 72 SER A C 1
ATOM 562 O O . SER A 1 72 ? -8.298 3.277 23.631 1.00 93.31 72 SER A O 1
ATOM 564 N N . VAL A 1 73 ? -8.909 1.738 25.151 1.00 95.25 73 VAL A N 1
ATOM 565 C CA . VAL A 1 73 ? -9.248 0.684 24.188 1.00 95.25 73 VAL A CA 1
ATOM 566 C C . VAL A 1 73 ? -10.764 0.575 24.111 1.00 95.25 73 VAL A C 1
ATOM 568 O O . VAL A 1 73 ? -11.429 0.497 25.144 1.00 95.25 73 VAL A O 1
ATOM 571 N N . TRP A 1 74 ? -11.294 0.568 22.894 1.00 95.75 74 TRP A N 1
ATOM 572 C CA . TRP A 1 74 ? -12.719 0.510 22.601 1.00 95.75 74 TRP A CA 1
ATOM 573 C C . TRP A 1 74 ? -13.022 -0.608 21.611 1.00 95.75 74 TRP A C 1
ATOM 575 O O . TRP A 1 74 ? -12.177 -0.962 20.788 1.00 95.75 74 TRP A O 1
ATOM 585 N N . ASP A 1 75 ? -14.246 -1.125 21.658 1.00 96.00 75 ASP A N 1
ATOM 586 C CA . ASP A 1 75 ? -14.792 -1.866 20.526 1.00 96.00 75 ASP A CA 1
ATOM 587 C C . ASP A 1 75 ? -15.061 -0.922 19.335 1.00 96.00 75 ASP A C 1
ATOM 589 O O . ASP A 1 75 ? -15.063 0.312 19.459 1.00 96.00 75 ASP A O 1
ATOM 593 N N . VAL A 1 76 ? -15.251 -1.512 18.155 1.00 93.81 76 VAL A N 1
ATOM 594 C CA . VAL A 1 76 ? -15.439 -0.772 16.898 1.00 93.81 76 VAL A CA 1
ATOM 59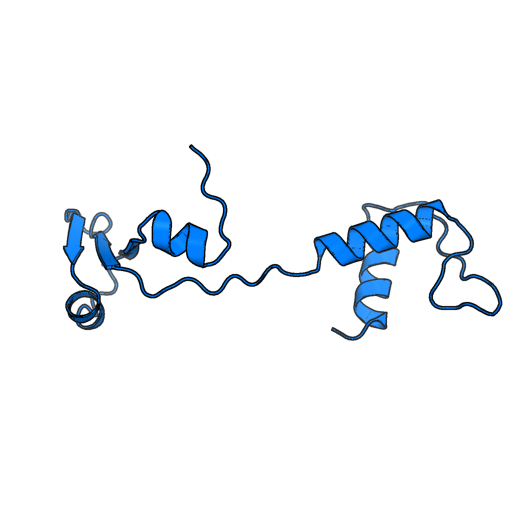5 C C . VAL A 1 76 ? -16.706 0.086 16.933 1.00 93.81 76 VAL A C 1
ATOM 597 O O . VAL A 1 76 ? -16.694 1.232 16.475 1.00 93.81 76 VAL A O 1
ATOM 600 N N . GLU A 1 77 ? -17.787 -0.425 17.526 1.00 94.81 77 GLU A N 1
ATOM 601 C CA . GLU A 1 77 ? -19.075 0.269 17.592 1.00 94.81 77 GLU A CA 1
ATOM 602 C C . GLU A 1 77 ? -19.013 1.526 18.465 1.00 94.81 77 GLU A C 1
ATOM 604 O O . GLU A 1 77 ? -19.577 2.571 18.126 1.00 94.81 77 GLU A O 1
ATOM 609 N N . TYR A 1 78 ? -18.332 1.442 19.604 1.00 94.94 78 TYR A N 1
ATOM 610 C CA . TYR A 1 78 ? -18.107 2.556 20.506 1.00 94.94 78 TYR A CA 1
ATOM 611 C C . TYR A 1 78 ? -17.165 3.571 19.866 1.00 94.94 78 TYR A C 1
ATOM 613 O O . TYR A 1 78 ? -17.468 4.766 19.850 1.00 94.94 78 TYR A O 1
ATOM 621 N N . ALA A 1 79 ? -16.071 3.111 19.253 1.00 94.44 79 ALA A N 1
ATOM 622 C CA . ALA A 1 79 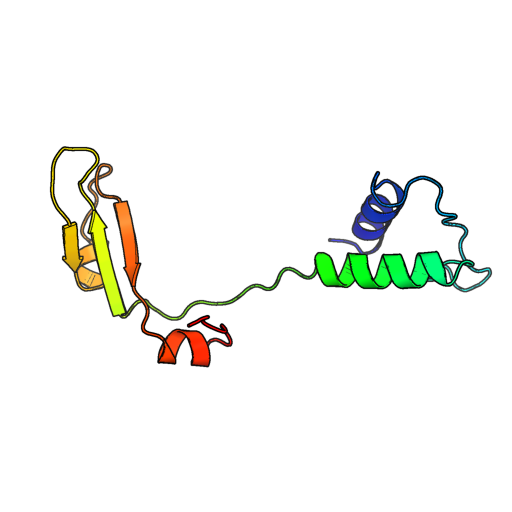? -15.138 3.981 18.551 1.00 94.44 79 ALA A CA 1
ATOM 623 C C . ALA A 1 79 ? -15.814 4.770 17.417 1.00 94.44 79 ALA A C 1
ATOM 625 O O . ALA A 1 79 ? -15.490 5.943 17.214 1.00 94.44 79 ALA A O 1
ATOM 626 N N . ALA A 1 80 ? -16.784 4.185 16.707 1.00 93.69 80 ALA A N 1
ATOM 627 C CA . ALA A 1 80 ? -17.546 4.869 15.660 1.00 93.69 80 ALA A CA 1
ATOM 628 C C . ALA A 1 80 ? -18.371 6.058 16.190 1.00 93.69 80 ALA A C 1
ATOM 630 O O . ALA A 1 80 ? -18.571 7.037 15.471 1.00 93.69 80 ALA A O 1
ATOM 631 N N . LYS A 1 81 ? -18.800 6.012 17.458 1.00 96.12 81 LYS A N 1
ATOM 632 C CA . LYS A 1 81 ? -19.582 7.077 18.113 1.00 96.12 81 LYS A CA 1
ATOM 633 C C . LYS A 1 81 ? -18.718 8.244 18.600 1.00 96.12 81 LYS A C 1
ATOM 635 O O . LYS A 1 81 ? -19.246 9.325 18.849 1.00 96.12 81 LYS A O 1
ATOM 640 N N . ILE A 1 82 ? -17.403 8.058 18.733 1.00 93.12 82 ILE A N 1
ATOM 641 C CA . ILE A 1 82 ? -16.486 9.123 19.155 1.00 93.12 82 ILE A CA 1
ATOM 642 C C . ILE A 1 82 ? -16.238 10.078 17.987 1.00 93.12 82 ILE A C 1
ATOM 644 O O . ILE A 1 82 ? -15.574 9.730 17.017 1.00 93.12 82 ILE A O 1
ATOM 648 N N . THR A 1 83 ? -16.743 11.304 18.072 1.00 93.31 83 THR A N 1
ATOM 649 C CA . THR A 1 83 ? -16.574 12.323 17.018 1.00 93.31 83 THR A CA 1
ATOM 650 C C . THR A 1 83 ? -15.561 13.406 17.382 1.00 93.31 83 THR A C 1
ATOM 652 O O . THR A 1 83 ? -15.453 14.410 16.676 1.00 93.31 83 THR A O 1
ATOM 655 N N . ASP A 1 84 ? -14.851 13.241 18.498 1.00 90.75 84 ASP A N 1
ATOM 656 C CA . ASP A 1 84 ? -13.855 14.206 18.949 1.00 90.75 84 ASP A CA 1
ATOM 657 C C . ASP A 1 84 ? -12.679 14.265 17.965 1.00 90.75 84 ASP A C 1
ATOM 659 O O . ASP A 1 84 ? -12.036 13.256 17.682 1.00 90.75 84 ASP A O 1
ATOM 663 N N . ARG A 1 85 ? -12.400 15.464 17.447 1.00 88.62 85 ARG A N 1
ATOM 664 C CA . ARG A 1 85 ? -11.317 15.715 16.486 1.00 88.62 85 ARG A CA 1
ATOM 665 C C . ARG A 1 85 ? -9.931 15.650 17.121 1.00 88.62 85 ARG A C 1
ATOM 667 O O . ARG A 1 85 ? -8.953 15.530 16.394 1.00 88.62 85 ARG A O 1
ATOM 674 N N . MET A 1 86 ? -9.854 15.757 18.446 1.00 88.75 86 MET A N 1
ATOM 675 C CA . MET A 1 86 ? -8.609 15.643 19.203 1.00 88.75 86 MET A CA 1
ATOM 676 C C . MET A 1 86 ? -8.234 14.183 19.489 1.00 88.75 86 MET A C 1
ATOM 678 O O . MET A 1 86 ? -7.135 13.933 19.977 1.00 88.75 86 MET A O 1
ATOM 682 N N . CYS A 1 87 ? -9.132 13.235 19.198 1.00 92.12 87 CYS A N 1
ATOM 683 C CA . CYS A 1 87 ? -8.893 11.808 19.358 1.00 92.12 87 CYS A CA 1
ATOM 684 C C . CYS A 1 87 ? -8.298 11.209 18.081 1.00 92.12 87 CYS A C 1
ATOM 686 O O . CYS A 1 87 ? -8.964 11.152 17.043 1.00 92.12 87 CYS A O 1
ATOM 688 N N . GLU A 1 88 ? -7.073 10.698 18.171 1.00 94.06 88 GLU A N 1
ATOM 689 C CA . GLU A 1 88 ? -6.525 9.816 17.145 1.00 94.06 88 GLU A CA 1
ATOM 690 C C . GLU A 1 88 ? -7.054 8.393 17.366 1.00 94.06 88 GLU A C 1
ATOM 692 O O . GLU A 1 88 ? -7.004 7.864 18.477 1.00 94.06 88 GLU A O 1
ATOM 697 N N . LYS A 1 89 ? -7.583 7.769 16.309 1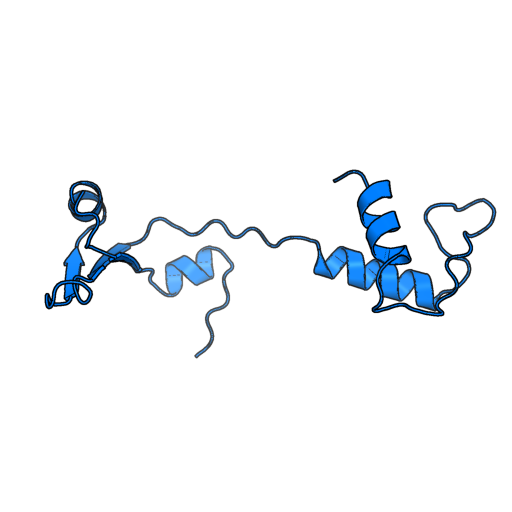.00 94.31 89 LYS A N 1
ATOM 698 C CA . LYS A 1 89 ? -8.102 6.397 16.358 1.00 94.31 89 LYS A CA 1
ATOM 699 C C . LYS A 1 89 ? -7.162 5.463 15.625 1.00 94.31 89 LYS A C 1
ATOM 701 O O . LYS A 1 89 ? -6.987 5.580 14.414 1.00 94.31 89 LYS A O 1
ATOM 706 N N . ILE A 1 90 ? -6.620 4.502 16.356 1.00 94.69 90 ILE A N 1
ATOM 707 C CA . ILE A 1 90 ? -5.690 3.510 15.829 1.00 94.69 90 ILE A CA 1
ATOM 708 C C . ILE A 1 90 ? -6.402 2.159 15.823 1.00 94.69 90 ILE A C 1
ATOM 710 O O . ILE A 1 90 ? -6.768 1.634 16.874 1.00 94.69 90 ILE A O 1
ATOM 714 N N . ALA A 1 91 ? -6.624 1.608 14.631 1.00 94.75 91 ALA A N 1
ATOM 715 C CA . ALA A 1 91 ? -7.221 0.290 14.458 1.00 94.75 91 ALA A CA 1
ATOM 716 C C . ALA A 1 91 ? -6.278 -0.806 14.975 1.00 94.75 91 ALA A C 1
ATOM 718 O O . ALA A 1 91 ? -5.072 -0.766 14.719 1.00 94.75 91 ALA A O 1
ATOM 719 N N . VAL A 1 92 ? -6.831 -1.787 15.685 1.00 94.31 92 VAL A N 1
ATOM 720 C CA . VAL A 1 92 ? -6.083 -2.918 16.231 1.00 94.31 92 VAL A CA 1
ATOM 721 C C . VAL A 1 92 ? -6.558 -4.202 15.567 1.00 94.31 92 VAL A C 1
ATOM 723 O O . VAL A 1 92 ? -7.752 -4.500 15.528 1.00 94.31 92 VAL A O 1
ATOM 726 N N . TYR A 1 93 ? -5.598 -4.968 15.063 1.00 93.19 93 TYR A N 1
ATOM 727 C CA . TYR A 1 93 ? -5.815 -6.243 14.392 1.00 93.19 93 TYR A CA 1
ATOM 728 C C . TYR A 1 93 ? -5.044 -7.329 15.126 1.00 93.19 93 TYR A C 1
ATOM 730 O O . TYR A 1 93 ? -3.945 -7.083 15.630 1.00 93.19 93 TYR A O 1
ATOM 738 N N . ASP A 1 94 ? -5.596 -8.533 15.182 1.00 90.94 94 ASP A N 1
ATOM 739 C CA . ASP A 1 94 ? -4.829 -9.687 15.613 1.00 90.94 94 ASP A CA 1
ATOM 740 C C . ASP A 1 94 ? -4.000 -10.236 14.446 1.00 90.94 94 ASP A C 1
ATOM 742 O O . ASP A 1 94 ? -4.314 -10.070 13.263 1.00 90.94 94 ASP A O 1
ATOM 746 N N . ARG A 1 95 ? -2.900 -10.900 14.798 1.00 91.38 95 ARG A N 1
ATOM 747 C CA . ARG A 1 95 ? -1.965 -11.455 13.821 1.00 91.38 95 ARG A CA 1
ATOM 748 C C . ARG A 1 95 ? -2.629 -12.483 12.902 1.00 91.38 95 ARG A C 1
ATOM 750 O O . ARG A 1 95 ? -2.315 -12.497 11.717 1.00 91.38 95 ARG A O 1
ATOM 757 N N . ALA A 1 96 ? -3.523 -13.319 13.430 1.00 90.31 96 ALA A N 1
ATOM 758 C CA . ALA A 1 96 ? -4.150 -14.382 12.653 1.00 90.31 96 ALA A CA 1
ATOM 759 C C . ALA A 1 96 ? -5.060 -13.806 11.557 1.00 90.31 96 ALA A C 1
ATOM 761 O O . ALA A 1 96 ? -5.012 -14.274 10.422 1.00 90.31 96 ALA A O 1
ATOM 762 N N . CYS A 1 97 ? -5.815 -12.749 11.856 1.00 88.38 97 CYS A N 1
ATOM 763 C CA . CYS A 1 97 ? -6.645 -12.046 10.882 1.00 88.38 97 CYS A CA 1
ATOM 764 C C . CYS A 1 97 ? -5.811 -11.344 9.800 1.00 88.38 97 CYS A C 1
ATOM 766 O O . CYS A 1 97 ? -6.171 -11.394 8.624 1.00 88.38 97 CYS A O 1
ATOM 768 N N . LEU A 1 98 ? -4.670 -10.746 10.157 1.00 91.12 98 LEU A N 1
ATOM 769 C CA . LEU A 1 98 ? -3.750 -10.161 9.172 1.00 91.12 98 LEU A CA 1
ATOM 770 C C . LEU A 1 98 ? -3.131 -11.227 8.257 1.00 91.12 98 LEU A C 1
ATOM 772 O O . LEU A 1 98 ? -3.094 -11.052 7.039 1.00 91.12 98 LEU A O 1
ATOM 776 N N . GLU A 1 99 ? -2.684 -12.349 8.822 1.00 91.19 99 GLU A N 1
ATOM 777 C CA . GLU A 1 99 ? -2.120 -13.461 8.049 1.00 91.19 99 GLU A CA 1
ATOM 778 C C . GLU A 1 99 ? -3.174 -14.110 7.136 1.00 91.19 99 GLU A C 1
ATOM 780 O O . GLU A 1 99 ? -2.871 -14.425 5.984 1.00 91.19 99 GLU A O 1
ATOM 785 N N . ALA A 1 100 ? -4.426 -14.230 7.593 1.00 87.62 100 ALA A N 1
ATOM 786 C CA . ALA A 1 100 ? -5.549 -14.688 6.772 1.00 87.62 100 ALA A CA 1
ATOM 787 C C . ALA A 1 100 ? -5.866 -13.731 5.606 1.00 87.62 100 ALA A C 1
ATOM 789 O O . ALA A 1 100 ? -6.251 -14.190 4.532 1.00 87.62 100 ALA A O 1
ATOM 790 N N . ALA A 1 101 ? -5.637 -12.424 5.782 1.00 86.56 101 ALA A N 1
ATOM 791 C CA . ALA A 1 101 ? -5.721 -11.414 4.722 1.00 86.56 101 ALA A CA 1
ATOM 792 C C . ALA A 1 101 ? -4.485 -11.389 3.792 1.00 86.56 101 ALA A C 1
ATOM 794 O O . ALA A 1 101 ? -4.358 -10.517 2.933 1.00 86.56 101 ALA A O 1
ATOM 795 N N . GLY A 1 102 ? -3.551 -12.334 3.951 1.00 86.75 102 GLY A N 1
ATOM 796 C CA . GLY A 1 102 ? -2.346 -12.444 3.127 1.00 86.75 102 GLY A CA 1
ATOM 797 C C . GLY A 1 102 ? -1.210 -11.502 3.538 1.00 86.75 102 GLY A C 1
ATOM 798 O O . GLY A 1 102 ? -0.207 -11.404 2.825 1.00 86.75 102 GLY A O 1
ATOM 799 N N . VAL A 1 103 ? -1.325 -10.826 4.685 1.00 88.50 103 VAL A N 1
ATOM 800 C CA . VAL A 1 103 ? -0.290 -9.929 5.209 1.00 88.50 103 VAL A CA 1
ATOM 801 C C . VAL A 1 103 ? 0.733 -10.732 6.010 1.00 88.50 103 VAL A C 1
ATOM 803 O O . VAL A 1 103 ? 0.404 -11.401 6.985 1.00 88.50 103 VAL A O 1
ATOM 806 N N . LYS A 1 104 ? 2.013 -10.636 5.638 1.00 86.62 104 LYS A N 1
ATOM 807 C CA . LYS A 1 104 ? 3.109 -11.219 6.426 1.00 86.62 104 LYS A CA 1
ATOM 808 C C . LYS A 1 104 ? 3.530 -10.251 7.527 1.00 86.62 104 LYS A C 1
ATOM 810 O O . LYS A 1 104 ? 4.046 -9.176 7.232 1.00 86.62 104 LYS A O 1
ATOM 815 N N . VAL A 1 105 ? 3.351 -10.645 8.785 1.00 82.62 105 VAL A N 1
ATOM 816 C CA . VAL A 1 105 ? 3.747 -9.845 9.954 1.00 82.62 105 VAL A CA 1
ATOM 817 C C . VAL A 1 105 ? 5.132 -10.294 10.433 1.00 82.62 105 VAL A C 1
ATOM 819 O O . VAL A 1 105 ? 5.333 -11.472 10.733 1.00 82.62 105 VAL A O 1
ATOM 822 N N . ALA A 1 106 ? 6.101 -9.373 10.468 1.00 79.25 106 ALA A N 1
ATOM 823 C CA . ALA A 1 106 ? 7.448 -9.645 10.978 1.00 79.25 106 ALA A CA 1
ATOM 824 C C . ALA A 1 106 ? 7.440 -9.840 12.507 1.00 79.25 106 ALA A C 1
ATOM 826 O O . ALA A 1 106 ? 6.597 -9.263 13.197 1.00 79.25 106 ALA A O 1
ATOM 827 N N . GLN A 1 107 ? 8.359 -10.672 13.009 1.00 61.53 107 GLN A N 1
ATOM 828 C CA . GLN A 1 107 ? 8.570 -10.914 14.444 1.00 61.53 107 GLN A CA 1
ATOM 829 C C . GLN A 1 107 ? 9.538 -9.910 15.059 1.00 61.53 107 GLN A C 1
ATOM 831 O O . GLN A 1 107 ? 10.493 -9.517 14.352 1.00 61.53 107 GLN A O 1
#

Foldseek 3Di:
DPPVVLVVCLVPPPVQPPDDQDADVVGRVDGPDPVSVVSSVVSVVVPPPPDQDQDQFQWKWWDQVQVVDHIDIGGPVVVVPDPDPSTDIDGHHDPVRCVVSVHDDDD